Protein AF-A0A0U1D993-F1 (afdb_monomer_lite)

Secondary structure (DSSP, 8-state):
--TTHHHHHHHHHHHHHTTPEEE-PPTTEEEEE-TTSS-EEEEESS-S-TTHHHHHHHHHHTSTT-------

Structure (mmCIF, N/CA/C/O backbone):
data_AF-A0A0U1D993-F1
#
_entry.id   AF-A0A0U1D993-F1
#
loop_
_atom_site.group_PDB
_atom_site.id
_atom_site.type_symbol
_atom_site.label_atom_id
_atom_site.label_alt_id
_atom_site.label_comp_id
_atom_site.label_asym_id
_atom_site.label_entity_id
_atom_site.label_seq_id
_atom_site.pdbx_PDB_ins_code
_atom_site.Cartn_x
_atom_site.Cartn_y
_atom_site.Cartn_z
_atom_site.occupancy
_atom_site.B_iso_or_equiv
_atom_site.auth_seq_id
_atom_site.auth_comp_id
_atom_site.auth_asym_id
_atom_site.auth_atom_id
_atom_site.pdbx_PDB_model_num
ATOM 1 N N . MET A 1 1 ? 10.497 8.940 -17.339 1.00 50.66 1 MET A N 1
ATOM 2 C CA . MET A 1 1 ? 9.666 7.781 -16.953 1.00 50.66 1 MET A CA 1
ATOM 3 C C . MET A 1 1 ? 10.588 6.714 -16.388 1.00 50.66 1 MET A C 1
ATOM 5 O O . MET A 1 1 ? 11.414 6.196 -17.132 1.00 50.66 1 MET A O 1
ATOM 9 N N . GLY A 1 2 ? 10.538 6.456 -15.085 1.00 60.44 2 GLY A N 1
ATOM 10 C CA . GLY A 1 2 ? 11.211 5.315 -14.476 1.00 60.44 2 GLY A CA 1
ATOM 11 C C . GLY A 1 2 ? 10.564 4.010 -14.942 1.00 60.44 2 GLY A C 1
ATOM 12 O O . GLY A 1 2 ? 9.367 3.942 -15.218 1.00 60.44 2 GLY A O 1
ATOM 13 N N . LYS A 1 3 ? 11.369 2.953 -15.050 1.00 66.88 3 LYS A N 1
ATOM 14 C CA . LYS A 1 3 ? 10.973 1.650 -15.608 1.00 66.88 3 LYS A CA 1
ATOM 15 C C . LYS A 1 3 ? 9.770 0.998 -14.899 1.00 66.88 3 LYS A C 1
ATOM 17 O O . LYS A 1 3 ? 9.110 0.161 -15.498 1.00 66.88 3 LYS A O 1
ATOM 22 N N . HIS A 1 4 ? 9.477 1.412 -13.664 1.00 73.25 4 HIS A N 1
ATOM 23 C CA . HIS A 1 4 ? 8.483 0.795 -12.782 1.00 73.25 4 HIS A CA 1
ATOM 24 C C . HIS A 1 4 ? 7.332 1.724 -12.370 1.00 73.25 4 HIS 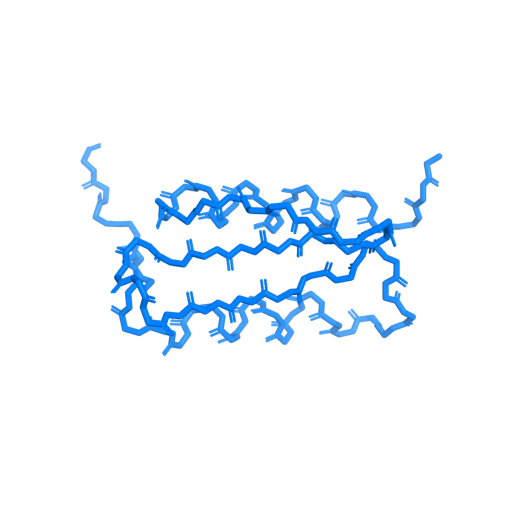A C 1
ATOM 26 O O . HIS A 1 4 ? 6.500 1.324 -11.562 1.00 73.25 4 HIS A O 1
ATOM 32 N N . ASP A 1 5 ? 7.236 2.943 -12.918 1.00 76.56 5 ASP A N 1
ATOM 33 C CA . ASP A 1 5 ? 6.171 3.887 -12.535 1.00 76.56 5 ASP A CA 1
ATOM 34 C C . ASP A 1 5 ? 4.765 3.309 -12.779 1.00 76.56 5 ASP A C 1
ATOM 36 O O . ASP A 1 5 ? 3.870 3.481 -11.954 1.00 76.56 5 ASP A O 1
ATOM 40 N N . LYS A 1 6 ? 4.580 2.562 -13.877 1.00 81.56 6 LYS A N 1
ATOM 41 C CA . LYS A 1 6 ? 3.303 1.904 -14.198 1.00 81.56 6 LYS A CA 1
ATOM 42 C C . LYS A 1 6 ? 2.947 0.803 -13.196 1.00 81.56 6 LYS A C 1
ATOM 44 O O . LYS A 1 6 ? 1.805 0.738 -12.758 1.00 81.56 6 LYS A O 1
ATOM 49 N N . ASP A 1 7 ? 3.917 -0.026 -12.807 1.00 84.50 7 ASP A N 1
ATOM 50 C CA . ASP A 1 7 ? 3.705 -1.107 -11.836 1.00 84.50 7 ASP A CA 1
ATOM 51 C C . ASP A 1 7 ? 3.394 -0.560 -10.442 1.00 84.50 7 ASP A C 1
ATOM 53 O O . ASP A 1 7 ? 2.496 -1.061 -9.761 1.00 84.50 7 ASP A O 1
ATOM 57 N N . VAL A 1 8 ? 4.118 0.489 -10.033 1.00 84.25 8 VAL A N 1
ATOM 58 C CA . VAL A 1 8 ? 3.874 1.192 -8.771 1.00 84.25 8 VAL A CA 1
ATOM 59 C C . VAL A 1 8 ? 2.468 1.774 -8.765 1.00 84.25 8 VAL A C 1
ATOM 61 O O . VAL A 1 8 ? 1.757 1.565 -7.789 1.00 84.25 8 VAL A O 1
ATOM 64 N N . ASN A 1 9 ? 2.060 2.470 -9.829 1.00 86.12 9 ASN A N 1
ATOM 65 C CA . ASN A 1 9 ? 0.721 3.050 -9.915 1.00 86.12 9 ASN A CA 1
ATOM 66 C C . ASN A 1 9 ? -0.363 1.971 -9.873 1.00 86.12 9 ASN A C 1
ATOM 68 O O . ASN A 1 9 ? -1.237 2.065 -9.022 1.00 86.12 9 ASN A O 1
ATOM 72 N N . ALA A 1 10 ? -0.233 0.895 -10.655 1.00 88.31 10 ALA A N 1
ATOM 73 C CA . ALA A 1 10 ? -1.203 -0.199 -10.648 1.00 88.31 10 ALA A CA 1
ATOM 74 C C . ALA A 1 10 ? -1.345 -0.854 -9.261 1.00 88.31 10 ALA A C 1
ATOM 76 O O . ALA A 1 10 ? -2.448 -1.149 -8.814 1.00 88.31 10 ALA A O 1
ATOM 77 N N . VAL A 1 11 ? -0.228 -1.068 -8.555 1.00 87.56 11 VAL A N 1
ATOM 78 C CA . VAL A 1 11 ? -0.256 -1.591 -7.180 1.00 87.56 11 VAL A CA 1
ATOM 79 C C . VAL A 1 11 ? -0.897 -0.594 -6.219 1.00 87.56 11 VAL A C 1
ATOM 81 O O . VAL A 1 11 ? -1.634 -0.997 -5.330 1.00 87.56 11 VAL A O 1
ATOM 84 N N . VAL A 1 12 ? -0.617 0.697 -6.372 1.00 87.25 12 VAL A N 1
ATOM 85 C CA . VAL A 1 12 ? -1.188 1.736 -5.511 1.00 87.25 12 VAL A CA 1
ATOM 86 C C . VAL A 1 12 ? -2.692 1.836 -5.715 1.00 87.25 12 VAL A C 1
ATOM 88 O O . VAL A 1 12 ? -3.399 1.859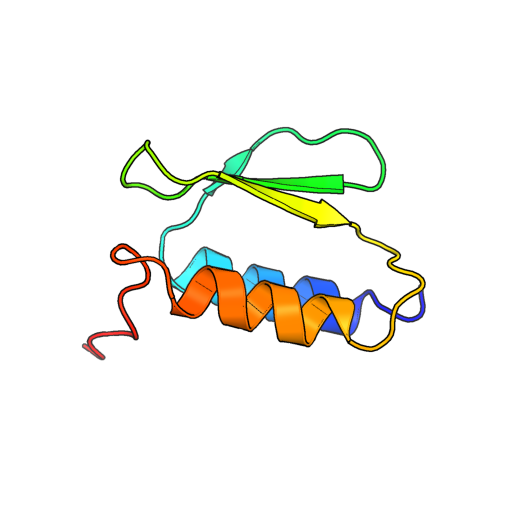 -4.719 1.00 87.25 12 VAL A O 1
ATOM 91 N N . GLU A 1 13 ? -3.166 1.843 -6.961 1.00 88.75 13 GLU A N 1
ATOM 92 C CA . GLU A 1 13 ? -4.593 1.855 -7.295 1.00 88.75 13 GLU A CA 1
ATOM 93 C C . GLU A 1 13 ? -5.313 0.660 -6.658 1.00 88.75 13 GLU A C 1
ATOM 95 O O . GLU A 1 13 ? -6.297 0.857 -5.945 1.00 88.75 13 GLU A O 1
ATOM 100 N N . GLU A 1 14 ? -4.763 -0.551 -6.813 1.00 88.62 14 GLU A N 1
ATOM 101 C CA . GLU A 1 14 ? -5.288 -1.773 -6.191 1.00 88.62 14 GLU A CA 1
ATOM 102 C C . GLU A 1 14 ? -5.351 -1.634 -4.660 1.00 88.62 14 GLU A C 1
ATOM 104 O O . GLU A 1 14 ? -6.401 -1.813 -4.055 1.00 88.62 14 GLU A O 1
ATOM 109 N N . ILE A 1 15 ? -4.255 -1.220 -4.019 1.00 87.56 15 ILE A N 1
ATOM 110 C CA . ILE A 1 15 ? -4.186 -1.040 -2.562 1.00 87.56 15 ILE A CA 1
ATOM 111 C C . ILE A 1 15 ? -5.207 -0.001 -2.075 1.00 87.56 15 ILE A C 1
ATOM 113 O O . ILE A 1 15 ? -5.915 -0.249 -1.098 1.00 87.56 15 ILE A O 1
ATOM 117 N N . THR A 1 16 ? -5.315 1.144 -2.754 1.00 86.56 16 THR A N 1
ATOM 118 C CA . THR A 1 16 ? -6.269 2.201 -2.389 1.00 86.56 16 THR A CA 1
ATOM 119 C C . THR A 1 16 ? -7.724 1.784 -2.585 1.00 86.56 16 THR A C 1
ATOM 121 O O . THR A 1 16 ? -8.572 2.229 -1.817 1.00 86.56 16 THR A O 1
ATOM 124 N N . ALA A 1 17 ? -8.017 0.897 -3.543 1.00 87.06 17 ALA A N 1
ATOM 125 C CA . ALA A 1 17 ? -9.353 0.330 -3.721 1.00 87.06 17 ALA A CA 1
ATOM 126 C C . ALA A 1 17 ? -9.775 -0.576 -2.547 1.00 87.06 17 ALA A C 1
ATOM 128 O O . ALA A 1 17 ? -10.965 -0.763 -2.317 1.00 87.06 17 ALA A O 1
ATOM 129 N N . HIS A 1 18 ? -8.815 -1.097 -1.777 1.00 84.06 18 HIS A N 1
ATOM 130 C CA . HIS A 1 18 ? -9.050 -1.930 -0.594 1.00 84.06 18 HIS A CA 1
ATOM 131 C C . HIS A 1 18 ? -8.989 -1.145 0.733 1.00 84.06 18 HIS A C 1
ATOM 133 O O . HIS A 1 18 ? -8.649 -1.716 1.772 1.00 84.06 18 HIS A O 1
ATOM 139 N N . ASP A 1 19 ? -9.266 0.163 0.712 1.00 86.56 19 ASP A N 1
ATOM 140 C CA . ASP A 1 19 ? -9.252 1.064 1.881 1.00 86.56 19 ASP A CA 1
ATOM 141 C C . ASP A 1 19 ? -7.884 1.231 2.572 1.00 86.56 19 ASP A C 1
ATOM 143 O O . ASP A 1 19 ? -7.787 1.789 3.669 1.00 86.56 19 ASP A O 1
ATOM 147 N N . TRP A 1 20 ? -6.787 0.779 1.962 1.00 88.69 20 TRP A N 1
ATOM 148 C CA . TRP A 1 20 ? -5.459 1.004 2.529 1.00 88.69 20 TRP A CA 1
ATOM 149 C C . TRP A 1 20 ? -5.018 2.443 2.300 1.00 88.69 20 TRP A C 1
ATOM 151 O O . TRP A 1 20 ? -5.055 2.973 1.190 1.00 88.69 20 TRP A O 1
ATOM 161 N N . VAL A 1 21 ? -4.501 3.053 3.361 1.00 88.50 21 VAL A N 1
ATOM 162 C CA . VAL A 1 21 ? -4.143 4.468 3.359 1.00 88.50 21 VAL A CA 1
ATOM 163 C C . VAL A 1 21 ? -2.640 4.617 3.174 1.00 88.50 21 VAL A C 1
ATOM 165 O O . VAL A 1 21 ? -1.846 3.972 3.871 1.00 88.50 21 VAL A O 1
ATOM 168 N N . GLU A 1 22 ? -2.232 5.481 2.244 1.00 89.00 22 GLU A N 1
ATOM 169 C CA . GLU A 1 22 ? -0.835 5.890 2.138 1.00 89.00 22 GLU A CA 1
ATOM 170 C C . GLU A 1 22 ? -0.447 6.745 3.351 1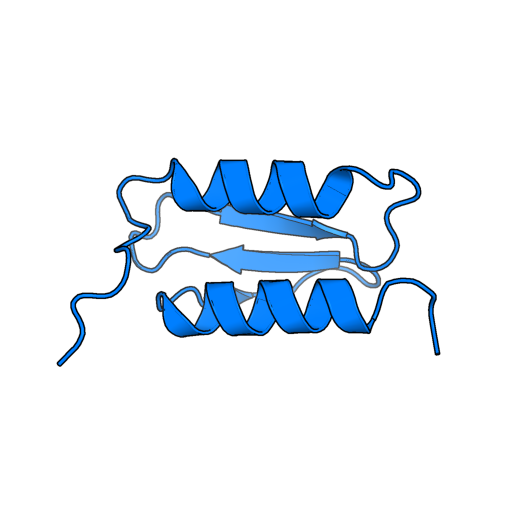.00 89.00 22 GLU A C 1
ATOM 172 O O . GLU A 1 22 ? -1.094 7.733 3.686 1.00 89.00 22 GLU A O 1
ATOM 177 N N . VAL A 1 23 ? 0.651 6.373 3.998 1.00 88.69 23 VAL A N 1
ATOM 178 C CA . VAL A 1 23 ? 1.258 7.114 5.101 1.00 88.69 23 VAL A CA 1
ATOM 179 C C . VAL A 1 23 ? 2.633 7.627 4.690 1.00 88.69 23 VAL A C 1
ATOM 181 O O . VAL A 1 23 ? 3.278 7.101 3.778 1.00 88.69 23 VAL A O 1
ATOM 184 N N . THR A 1 24 ? 3.112 8.650 5.395 1.00 81.62 24 THR A N 1
ATOM 185 C CA . THR A 1 24 ? 4.360 9.345 5.076 1.00 81.62 24 THR A CA 1
ATOM 186 C C . THR A 1 24 ? 5.545 8.373 5.035 1.00 81.62 24 THR A C 1
ATOM 188 O O . THR A 1 24 ? 5.972 7.817 6.051 1.00 81.62 24 THR A O 1
ATOM 191 N N . GLY A 1 25 ? 6.061 8.138 3.829 1.00 74.25 25 GLY A N 1
ATOM 192 C CA . GLY A 1 25 ? 7.255 7.337 3.570 1.00 74.25 25 GLY A CA 1
ATOM 193 C C . GLY A 1 25 ? 8.524 8.189 3.475 1.00 74.25 25 GLY A C 1
ATOM 194 O O . GLY A 1 25 ? 8.474 9.416 3.402 1.00 74.25 25 GLY A O 1
ATOM 195 N N . ARG A 1 26 ? 9.692 7.535 3.445 1.00 78.31 26 ARG A N 1
ATOM 196 C CA . ARG A 1 26 ? 10.964 8.184 3.074 1.00 78.31 26 ARG A CA 1
ATOM 197 C C . ARG A 1 26 ? 11.060 8.335 1.551 1.00 78.31 26 ARG A C 1
ATOM 199 O O . ARG A 1 26 ? 10.434 7.583 0.812 1.00 78.31 26 ARG A O 1
ATOM 206 N N . LYS A 1 27 ? 11.894 9.261 1.062 1.00 79.31 27 LYS A N 1
ATOM 207 C CA . LYS A 1 27 ? 12.154 9.447 -0.381 1.00 79.31 27 LYS A CA 1
ATOM 208 C C . LYS A 1 27 ? 12.501 8.104 -1.048 1.00 79.31 27 LYS A C 1
ATOM 210 O O . LYS A 1 27 ? 13.409 7.416 -0.598 1.00 79.31 27 LYS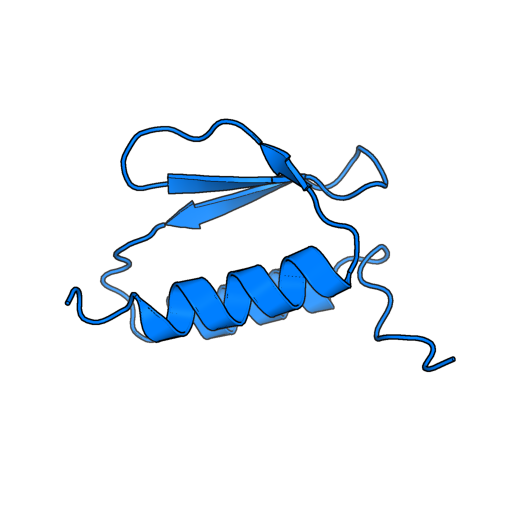 A O 1
ATOM 215 N N . GLY A 1 28 ? 11.766 7.737 -2.100 1.00 82.06 28 GLY A N 1
ATOM 216 C CA . GLY A 1 28 ? 11.930 6.454 -2.809 1.00 82.06 28 GLY A CA 1
ATOM 217 C C . GLY A 1 28 ? 11.084 5.294 -2.270 1.00 82.06 28 GLY A C 1
ATOM 218 O O . GLY A 1 28 ? 11.032 4.239 -2.898 1.00 82.06 28 GLY A O 1
ATOM 219 N N . TYR A 1 29 ? 10.362 5.499 -1.168 1.00 83.81 29 TYR A N 1
ATOM 220 C CA . TYR A 1 29 ? 9.501 4.499 -0.547 1.00 83.81 29 TYR A CA 1
ATOM 221 C C . TYR A 1 29 ? 8.098 5.070 -0.326 1.00 83.81 29 TYR A C 1
ATOM 223 O O . TYR A 1 29 ? 7.941 6.187 0.162 1.00 83.81 29 TYR A O 1
ATOM 231 N N . ARG A 1 30 ? 7.070 4.299 -0.670 1.00 87.44 30 ARG A N 1
ATOM 232 C CA . ARG A 1 30 ? 5.674 4.575 -0.309 1.00 87.44 30 ARG A CA 1
ATOM 233 C C . ARG A 1 30 ? 5.291 3.628 0.812 1.00 87.44 30 ARG A C 1
ATOM 235 O O . ARG A 1 30 ? 5.613 2.446 0.733 1.00 87.44 30 ARG A O 1
ATOM 242 N N . LYS A 1 31 ? 4.659 4.108 1.873 1.00 90.00 31 LYS A N 1
ATOM 243 C CA . LYS A 1 31 ? 4.230 3.242 2.973 1.00 90.00 31 LYS A CA 1
ATOM 244 C C . LYS A 1 31 ? 2.711 3.227 2.998 1.00 90.00 31 LYS A C 1
ATOM 246 O O . LYS A 1 31 ? 2.095 4.271 2.884 1.00 90.00 31 LYS A O 1
ATOM 251 N N . PHE A 1 32 ? 2.130 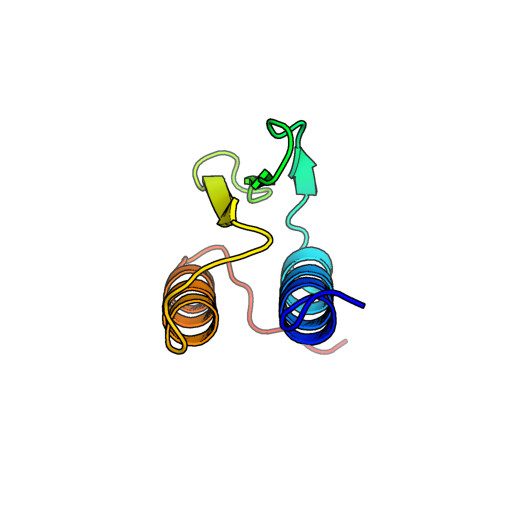2.050 3.159 1.00 90.19 32 PHE A N 1
ATOM 252 C CA . PHE A 1 32 ? 0.692 1.847 3.227 1.00 90.19 32 PHE A CA 1
ATOM 253 C C . PHE A 1 32 ? 0.330 1.185 4.546 1.00 90.19 32 PHE A C 1
ATOM 255 O O . PHE A 1 32 ? 1.048 0.301 5.033 1.00 90.19 32 PHE A O 1
ATOM 262 N N . ARG A 1 33 ? -0.782 1.624 5.126 1.00 89.38 33 ARG A N 1
ATOM 263 C CA . ARG A 1 33 ? -1.335 1.087 6.365 1.00 89.38 33 ARG A CA 1
ATOM 264 C C . ARG A 1 33 ? -2.740 0.556 6.100 1.00 89.38 33 ARG A C 1
ATOM 266 O O . ARG A 1 33 ? -3.554 1.255 5.505 1.00 89.38 33 ARG A O 1
ATOM 273 N N . CYS A 1 34 ? -3.004 -0.671 6.544 1.00 88.12 34 CYS A N 1
ATOM 274 C CA . CYS A 1 34 ? -4.338 -1.255 6.457 1.00 88.12 34 CYS A CA 1
ATOM 275 C C . CYS A 1 34 ? -5.267 -0.554 7.457 1.00 88.12 34 CYS A C 1
ATOM 277 O O . CYS A 1 34 ? -4.827 -0.255 8.577 1.00 88.12 34 CYS A O 1
ATOM 279 N N . PRO A 1 35 ? -6.552 -0.364 7.118 1.00 82.31 35 PRO A N 1
ATOM 280 C CA . PRO A 1 35 ? -7.555 0.188 8.029 1.00 82.31 35 PRO A CA 1
ATOM 281 C C . PRO A 1 35 ? -7.736 -0.641 9.308 1.00 82.31 35 PRO A C 1
ATOM 283 O O . PRO A 1 35 ? -8.155 -0.105 10.327 1.00 82.31 35 PRO A O 1
ATOM 286 N N . CYS A 1 36 ? -7.341 -1.921 9.316 1.00 84.00 36 CYS A N 1
ATOM 287 C CA . CYS A 1 36 ? -7.340 -2.731 10.539 1.00 84.00 36 CYS A CA 1
ATOM 288 C C . CYS A 1 36 ? -6.342 -2.243 11.607 1.00 84.00 36 CYS A C 1
ATOM 290 O O . CYS A 1 36 ? -6.351 -2.736 12.729 1.00 84.00 36 CYS A O 1
ATOM 292 N N . GLY A 1 37 ? -5.424 -1.334 11.259 1.00 81.62 37 GLY A N 1
ATOM 293 C CA . GLY A 1 37 ? -4.430 -0.777 12.174 1.00 81.62 37 GLY A CA 1
ATOM 294 C C . GLY A 1 37 ? -3.226 -1.682 12.457 1.00 81.62 37 GLY A C 1
ATOM 295 O O . GLY A 1 37 ? -2.185 -1.149 12.854 1.00 81.62 37 GLY A O 1
ATOM 296 N N . SER A 1 38 ? -3.332 -2.991 12.199 1.00 85.38 38 SER A N 1
ATOM 297 C CA . SER A 1 38 ? -2.297 -4.005 12.466 1.00 85.38 38 SER A CA 1
ATOM 298 C C . SER A 1 38 ? -1.339 -4.253 11.299 1.00 85.38 38 SER A C 1
ATOM 300 O O . SER A 1 38 ? -0.180 -4.594 11.525 1.00 85.38 38 SER A O 1
ATOM 302 N N . HIS A 1 39 ? -1.784 -4.081 10.050 1.00 88.38 39 HIS A N 1
ATOM 303 C CA . HIS A 1 39 ? -0.944 -4.351 8.881 1.00 88.38 39 HIS A CA 1
ATOM 304 C C . HIS A 1 39 ? -0.341 -3.065 8.313 1.00 88.38 39 HIS A C 1
ATOM 306 O O . HIS A 1 39 ? -1.023 -2.060 8.108 1.00 88.38 39 HIS A O 1
ATOM 312 N N . GLN A 1 40 ? 0.956 -3.111 8.019 1.00 90.00 40 GLN A N 1
ATOM 313 C CA . GLN A 1 40 ? 1.689 -2.019 7.389 1.00 90.00 40 GLN A CA 1
ATOM 314 C C . GLN A 1 40 ? 2.695 -2.596 6.398 1.00 90.00 40 GLN A C 1
ATOM 316 O O . GLN A 1 40 ? 3.418 -3.543 6.718 1.00 90.00 40 GLN A O 1
ATOM 321 N N . LYS A 1 41 ? 2.791 -1.988 5.216 1.00 89.88 41 LYS A N 1
ATOM 322 C CA . LYS A 1 41 ? 3.739 -2.396 4.181 1.00 89.88 41 LYS A CA 1
ATOM 323 C C . LYS A 1 41 ? 4.449 -1.199 3.577 1.00 89.88 41 LYS A C 1
ATOM 325 O O . LYS A 1 41 ? 3.857 -0.145 3.380 1.00 89.88 41 LYS A O 1
ATOM 330 N N . THR A 1 42 ? 5.725 -1.379 3.262 1.00 90.25 42 THR A N 1
ATOM 331 C CA . THR A 1 42 ? 6.523 -0.387 2.542 1.00 90.25 42 THR A CA 1
ATOM 332 C C . THR A 1 42 ? 6.794 -0.897 1.131 1.00 90.25 42 THR A C 1
ATOM 334 O O . THR A 1 42 ? 7.224 -2.036 0.953 1.00 90.25 42 THR A O 1
ATOM 337 N N . ILE A 1 43 ? 6.552 -0.039 0.150 1.00 88.44 43 ILE A N 1
ATOM 338 C CA . ILE A 1 43 ? 6.712 -0.259 -1.281 1.00 88.44 43 ILE A CA 1
ATOM 339 C C . ILE A 1 43 ? 7.901 0.568 -1.753 1.00 88.44 43 ILE A C 1
ATOM 341 O O . ILE A 1 43 ? 7.932 1.787 -1.583 1.00 88.44 43 ILE A O 1
ATOM 345 N N . HIS A 1 44 ? 8.885 -0.086 -2.349 1.00 87.31 44 HIS A N 1
ATOM 346 C CA . HIS A 1 44 ? 10.008 0.577 -2.990 1.00 87.31 44 HIS A CA 1
ATOM 347 C C . HIS A 1 44 ? 9.585 1.046 -4.389 1.00 87.31 44 HIS A C 1
ATOM 349 O O . HIS A 1 44 ? 8.989 0.272 -5.134 1.00 87.31 44 HIS A O 1
ATOM 355 N N . LYS A 1 45 ? 9.860 2.309 -4.747 1.00 83.19 45 LYS A N 1
ATOM 356 C CA . LYS A 1 45 ? 9.460 2.874 -6.053 1.00 83.19 45 LYS A CA 1
ATOM 357 C C . LYS A 1 45 ? 10.279 2.316 -7.221 1.00 83.19 45 LYS A C 1
ATOM 359 O O . LYS A 1 45 ? 9.771 2.230 -8.333 1.00 83.19 45 LYS A O 1
ATOM 364 N N . SER A 1 46 ? 11.524 1.926 -6.955 1.00 82.25 46 SER A N 1
ATOM 365 C CA . SER A 1 46 ? 12.458 1.430 -7.970 1.00 82.25 46 SER A CA 1
ATOM 366 C C . SER A 1 46 ? 13.112 0.130 -7.504 1.00 82.25 46 SER A C 1
ATOM 368 O O . SER A 1 46 ? 14.303 0.122 -7.189 1.00 82.25 46 SER A O 1
ATOM 370 N N . PRO A 1 47 ? 12.347 -0.965 -7.370 1.00 82.06 47 PRO A N 1
ATOM 371 C CA . PRO A 1 47 ? 12.932 -2.261 -7.067 1.00 82.06 47 PRO A CA 1
ATOM 372 C C . PRO A 1 47 ? 13.797 -2.724 -8.244 1.00 82.06 47 PRO A C 1
ATOM 374 O O . PRO A 1 47 ? 13.416 -2.567 -9.400 1.00 82.06 47 PRO A O 1
ATOM 377 N N . SER A 1 48 ? 14.955 -3.305 -7.943 1.00 83.50 48 SER A N 1
ATOM 378 C CA . SER A 1 48 ? 15.790 -3.957 -8.958 1.00 83.50 48 SER A CA 1
ATOM 379 C C . SER A 1 48 ? 15.247 -5.341 -9.337 1.00 83.50 48 SER A C 1
ATOM 381 O O . SER A 1 48 ? 15.546 -5.848 -10.415 1.00 83.50 48 SER A O 1
ATOM 383 N N . ASP A 1 49 ? 14.435 -5.947 -8.463 1.00 83.75 49 ASP A N 1
ATOM 384 C CA . ASP A 1 49 ? 13.867 -7.278 -8.649 1.00 83.75 49 ASP A CA 1
ATOM 385 C C . ASP A 1 49 ? 12.609 -7.256 -9.533 1.00 83.75 49 ASP A C 1
ATOM 387 O O . ASP A 1 49 ? 11.598 -6.654 -9.150 1.00 83.75 49 ASP A O 1
ATOM 391 N N . PRO A 1 50 ? 12.585 -7.992 -10.661 1.00 83.06 50 PRO A N 1
ATOM 392 C CA . PRO A 1 50 ? 11.416 -8.040 -11.541 1.00 83.06 50 PRO A CA 1
ATOM 393 C C . PRO A 1 50 ? 10.197 -8.697 -10.873 1.00 83.06 50 PRO A C 1
ATOM 395 O O . PRO A 1 50 ? 9.059 -8.409 -11.228 1.00 83.06 50 PRO A O 1
ATOM 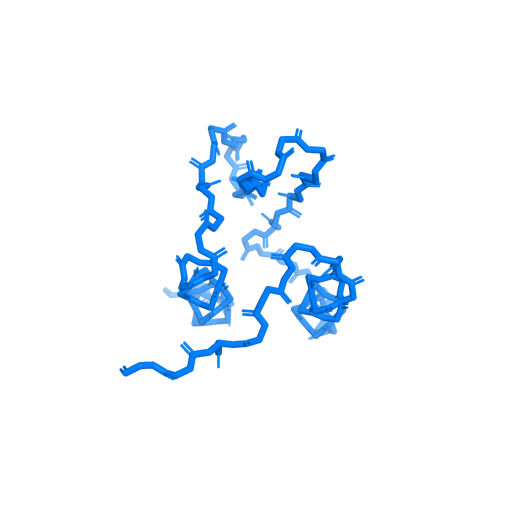398 N N . ASN A 1 51 ? 10.418 -9.552 -9.870 1.00 86.75 51 ASN A N 1
ATOM 399 C CA . ASN A 1 51 ? 9.350 -10.222 -9.126 1.00 86.75 51 ASN A CA 1
ATOM 400 C C . ASN A 1 51 ? 8.839 -9.405 -7.925 1.00 86.75 51 ASN A C 1
ATOM 402 O O . ASN A 1 51 ? 7.905 -9.844 -7.253 1.00 86.75 51 ASN A O 1
ATOM 406 N N . TYR A 1 52 ? 9.410 -8.225 -7.645 1.00 89.69 52 TYR A N 1
ATOM 407 C CA . TYR A 1 52 ? 9.075 -7.439 -6.455 1.00 89.69 52 TYR A CA 1
ATOM 408 C C . TYR A 1 52 ? 7.575 -7.161 -6.340 1.00 89.69 52 TYR A C 1
ATOM 410 O O . TYR A 1 52 ? 6.966 -7.467 -5.316 1.00 89.69 52 TYR A O 1
ATOM 418 N N . PHE A 1 53 ? 6.963 -6.639 -7.407 1.00 86.94 53 PHE A N 1
ATOM 419 C CA . PHE A 1 53 ? 5.543 -6.288 -7.409 1.00 86.94 53 PHE A CA 1
ATOM 420 C C . PHE A 1 53 ? 4.638 -7.517 -7.316 1.00 86.94 53 PHE A C 1
ATOM 422 O O . PHE A 1 53 ? 3.630 -7.472 -6.616 1.00 86.94 53 PHE A O 1
ATOM 429 N N . ARG A 1 54 ? 5.022 -8.641 -7.933 1.00 88.94 54 ARG A N 1
ATOM 430 C CA . ARG A 1 54 ? 4.276 -9.904 -7.827 1.00 88.94 54 ARG A CA 1
ATOM 431 C C . ARG A 1 54 ? 4.254 -10.415 -6.387 1.00 88.94 54 ARG A C 1
ATOM 433 O O . ARG A 1 54 ? 3.192 -10.726 -5.855 1.00 88.94 54 ARG A O 1
ATOM 440 N N . ASN A 1 55 ? 5.416 -10.458 -5.737 1.00 90.38 55 ASN A N 1
ATOM 441 C CA . ASN A 1 55 ? 5.535 -10.869 -4.339 1.00 90.38 55 ASN A CA 1
ATOM 442 C C . ASN A 1 55 ? 4.836 -9.884 -3.391 1.00 90.38 55 ASN A C 1
ATOM 444 O O . ASN A 1 55 ? 4.253 -10.295 -2.388 1.00 90.38 55 ASN A O 1
ATOM 448 N N . LEU A 1 56 ? 4.884 -8.589 -3.709 1.00 90.44 56 LEU A N 1
ATOM 449 C CA . LEU A 1 56 ? 4.209 -7.542 -2.955 1.00 90.44 56 LEU A CA 1
ATOM 450 C C . LEU A 1 56 ? 2.688 -7.715 -3.003 1.00 90.44 56 LEU A C 1
ATOM 452 O O . LEU A 1 56 ? 2.073 -7.753 -1.941 1.00 90.44 56 LEU A O 1
ATOM 456 N N . ARG A 1 57 ? 2.106 -7.899 -4.195 1.00 89.06 57 ARG A N 1
ATOM 457 C CA . ARG A 1 57 ? 0.678 -8.215 -4.359 1.00 89.06 57 ARG A CA 1
ATOM 458 C C . ARG A 1 57 ? 0.316 -9.482 -3.592 1.00 89.06 57 ARG A C 1
ATOM 460 O O . ARG A 1 57 ? -0.546 -9.430 -2.730 1.00 89.06 57 ARG A O 1
ATOM 467 N N . GLY A 1 58 ? 1.065 -10.574 -3.753 1.00 89.75 58 GLY A N 1
ATOM 468 C CA . GLY A 1 58 ? 0.824 -11.799 -2.975 1.00 89.75 58 GLY A CA 1
ATOM 469 C C . GLY A 1 58 ? 0.849 -11.585 -1.450 1.00 89.75 58 GLY A C 1
ATOM 470 O O . GLY A 1 58 ? 0.084 -12.211 -0.720 1.00 89.75 58 GLY A O 1
ATOM 471 N N . TRP A 1 59 ? 1.685 -10.667 -0.946 1.00 90.38 59 TRP A N 1
ATOM 472 C CA . TRP A 1 59 ? 1.687 -10.290 0.471 1.00 90.38 59 TRP A CA 1
ATOM 473 C C . TRP A 1 59 ? 0.427 -9.526 0.887 1.00 90.38 59 TRP A C 1
ATOM 475 O O . TRP A 1 59 ? -0.034 -9.722 2.008 1.00 90.38 59 TRP A O 1
ATOM 485 N N . PHE A 1 60 ? -0.103 -8.658 0.030 1.00 87.50 60 PHE A N 1
ATOM 486 C CA . PHE A 1 60 ? -1.346 -7.938 0.291 1.00 87.50 60 PHE A CA 1
ATOM 487 C C . PHE A 1 60 ? -2.549 -8.879 0.255 1.00 87.50 60 PHE A C 1
ATOM 489 O O . PHE A 1 60 ? -3.276 -8.944 1.238 1.00 87.50 60 PHE A O 1
ATOM 496 N N . HIS A 1 61 ? -2.662 -9.693 -0.796 1.00 86.88 61 HIS A N 1
ATOM 497 C CA . HIS A 1 61 ? -3.762 -10.640 -1.002 1.00 86.88 61 HIS A CA 1
ATOM 498 C C . HIS A 1 61 ? -3.886 -11.679 0.122 1.00 86.88 61 HIS A C 1
ATOM 500 O O . HIS A 1 61 ? -4.984 -12.076 0.481 1.00 86.88 61 HIS A O 1
ATOM 506 N N . ARG A 1 62 ? -2.775 -12.080 0.757 1.00 85.94 62 ARG A N 1
ATOM 507 C CA . ARG A 1 62 ? -2.812 -12.985 1.926 1.00 85.94 62 ARG A CA 1
ATOM 508 C C . ARG A 1 62 ? -3.218 -12.307 3.246 1.00 85.94 62 ARG A C 1
ATOM 510 O O . ARG A 1 62 ? -3.270 -12.991 4.267 1.00 85.94 62 ARG A O 1
ATOM 517 N N . GLN A 1 63 ? -3.356 -10.978 3.302 1.00 87.62 63 GLN A N 1
ATOM 518 C CA . GLN A 1 63 ? -3.781 -10.311 4.537 1.00 87.62 63 GLN A CA 1
ATOM 519 C C . GLN A 1 63 ? -5.281 -10.538 4.728 1.00 87.62 63 GLN A C 1
ATOM 521 O O . GLN A 1 63 ? -6.057 -10.307 3.815 1.00 87.62 63 GLN A O 1
ATOM 526 N N . SER A 1 64 ? -5.716 -10.888 5.938 1.00 80.50 64 SER A N 1
ATOM 527 C CA . SER A 1 64 ? -7.145 -11.077 6.240 1.00 80.50 64 SER A CA 1
ATOM 528 C C . SER A 1 64 ? -7.992 -9.812 6.051 1.00 80.50 64 SER A C 1
ATOM 530 O O . SER A 1 64 ? -9.204 -9.896 5.895 1.00 80.50 64 SER A O 1
ATOM 532 N N . CYS A 1 65 ? -7.359 -8.633 6.076 1.00 79.25 65 CYS A N 1
ATOM 533 C CA . CYS A 1 65 ? -8.017 -7.355 5.813 1.00 79.25 65 CYS A CA 1
ATOM 534 C C . CYS A 1 65 ? -8.093 -6.994 4.323 1.00 79.25 65 CYS A C 1
ATOM 536 O O . CYS A 1 65 ? -8.689 -5.977 3.976 1.00 79.25 65 CYS A O 1
ATOM 538 N N . TRP A 1 66 ? -7.480 -7.795 3.451 1.00 79.44 66 TRP A N 1
ATOM 539 C CA . TRP A 1 66 ? -7.596 -7.648 2.010 1.00 79.44 66 TRP A CA 1
ATOM 540 C C . TRP A 1 66 ? -8.939 -8.220 1.575 1.00 79.44 66 TRP A C 1
ATOM 542 O O . TRP A 1 66 ? -9.067 -9.397 1.250 1.00 79.44 66 TRP A O 1
ATOM 552 N N . LYS A 1 67 ? -9.976 -7.387 1.663 1.00 67.44 67 LYS A N 1
ATOM 553 C CA . LYS A 1 67 ? -11.306 -7.744 1.183 1.00 67.44 67 LYS A CA 1
ATOM 554 C C . LYS A 1 67 ? -11.266 -7.734 -0.339 1.00 67.44 67 LYS A C 1
ATOM 556 O O . LYS A 1 67 ? -11.435 -6.666 -0.919 1.00 67.44 67 LYS A O 1
ATOM 561 N N . GLU A 1 68 ? -10.994 -8.876 -0.974 1.00 59.09 68 GLU A N 1
ATOM 562 C CA . GLU A 1 68 ? -11.294 -9.071 -2.400 1.00 59.09 68 GLU A CA 1
ATOM 563 C C . GLU A 1 68 ? -12.706 -8.541 -2.627 1.00 59.09 68 GLU A C 1
ATOM 565 O O . GLU A 1 68 ? -13.627 -8.974 -1.939 1.00 59.09 68 GLU A O 1
ATOM 570 N N . GLY A 1 69 ? -12.826 -7.493 -3.444 1.00 50.41 69 GLY A N 1
ATOM 571 C CA . GLY A 1 69 ? -13.976 -6.605 -3.411 1.00 50.41 69 GLY A CA 1
ATOM 572 C C . GLY A 1 69 ? -15.289 -7.378 -3.407 1.00 50.41 69 GLY A C 1
ATOM 573 O O . GLY A 1 69 ? -15.624 -8.039 -4.390 1.00 50.41 69 GLY A O 1
ATOM 574 N N . GLU A 1 70 ? -16.060 -7.239 -2.325 1.00 43.41 70 GLU A N 1
ATOM 575 C CA . GLU A 1 70 ? -17.510 -7.284 -2.453 1.00 43.41 70 GLU A CA 1
ATOM 576 C C . GLU A 1 70 ? -17.863 -6.146 -3.411 1.00 43.41 70 GLU A C 1
ATOM 578 O O . GLU A 1 70 ? -17.957 -4.978 -3.037 1.00 43.41 70 GLU A O 1
ATOM 583 N N . THR A 1 71 ? -17.939 -6.506 -4.691 1.00 42.62 71 THR A N 1
ATOM 584 C CA . THR A 1 71 ? -18.676 -5.779 -5.714 1.00 42.62 71 THR A CA 1
ATOM 585 C C . THR A 1 71 ? -20.008 -5.367 -5.102 1.00 42.62 71 THR A C 1
ATOM 587 O O . THR A 1 71 ? -20.787 -6.224 -4.683 1.00 42.62 71 THR A O 1
ATOM 590 N N . ARG A 1 72 ? -20.257 -4.062 -5.045 1.00 37.09 72 ARG A N 1
ATOM 591 C CA . ARG A 1 72 ? -21.602 -3.521 -4.909 1.00 37.09 72 ARG A CA 1
ATOM 592 C C . ARG A 1 72 ? -21.934 -2.729 -6.159 1.00 37.09 72 ARG A C 1
ATOM 594 O O . ARG A 1 72 ? -21.054 -1.958 -6.598 1.00 37.09 72 ARG A O 1
#

Sequence (72 aa):
MGKHDKDVNAVVEEITAHDWVEVTGRKGYRKFRCPCGSHQKTIHKSPSDPNYFRNLRGWFHRQSCWKEGETR

pLDDT: mean 81.54, std 11.97, range [37.09, 90.44]

Foldseek 3Di:
DAPCQVLVVVLVVLCVVLVWDWDDDDVQKIKTAQPVRPDIDIDGRHDPDPCRSVVVVVVLCPDPSRPPDPDD

Radius of gyration: 12.14 Å; chains: 1; bounding box: 37×22×29 Å

Organism: NCBI:txid761804